Protein 6RJX (pdb70)

Sequence (157 aa):
LRDIKDIKNELIRERGHLFYSKEFNEAERLEEAMKQSFSKKKAIEGNEIALKVLERYKTIIRETREKKEKTNYLKENIEKYLNDAEANEAYIWIPLEIDEVNNLYFEATRKYKNYDLDNALDMYSKAFNRAQQAAKNAKEAKALKETDERMYKQLKA

Secondary structure (DSSP, 8-state):
-HHHHHHHHHHHHTTHHHHTHHHHHHHHHHHHHHHHHHHTT-HHHHHHHHHHHHHHHHHHHHHHHHHHHHHHHHHHHHHHHHHHHHTTTHHHH-HHHHHHHHHHHHHHHHHHHTT-HHHHHHHHHHHHHHHHHHHHHHHHHHHHHHHHHHHHHHTT-

B-factor: mean 38.35, std 15.54, range [20.81, 105.81]

Radius of gyration: 25.56 Å; Cα contacts (8 Å, |Δi|>4): 146; chains: 1; bounding box: 23×20×98 Å

Structure (mmCIF, N/CA/C/O backbone):
data_6RJX
#
_entry.id   6RJX
#
_cell.length_a   41.438
_cell.length_b   47.085
_cell.length_c   87.993
_cell.angle_alpha   90.000
_cell.angle_beta   90.000
_cell.angle_gamma   90.000
#
_symmetry.space_group_name_H-M   'P 21 21 21'
#
loop_
_atom_site.group_PDB
_atom_site.id
_atom_site.type_symbol
_atom_site.label_atom_id
_atom_site.label_alt_id
_atom_site.label_comp_id
_atom_site.label_asym_id
_atom_site.label_entity_id
_atom_site.label_seq_id
_atom_site.pdbx_PDB_ins_code
_atom_site.Cartn_x
_atom_site.Cartn_y
_atom_site.Cartn_z
_atom_site.occupancy
_atom_site.B_iso_or_equiv
_atom_site.auth_seq_id
_atom_site.auth_comp_id
_atom_site.auth_asym_id
_atom_site.auth_atom_id
_atom_site.pdbx_PDB_model_num
ATOM 1 N N . LEU A 1 24 ? 23.457 3.395 115.890 1.00 53.53 24 LEU A N 1
ATOM 2 C CA . LEU A 1 24 ? 22.749 2.066 115.997 1.00 55.31 24 LEU A CA 1
ATOM 3 C C . LEU A 1 24 ? 21.348 2.107 115.362 1.00 59.69 24 LEU A C 1
ATOM 4 O O . LEU A 1 24 ? 20.841 1.033 114.946 1.00 58.00 24 LEU A O 1
ATOM 9 N N . ARG A 1 25 ? 20.686 3.267 115.361 1.00 54.43 25 ARG A N 1
ATOM 10 C CA . ARG A 1 25 ? 19.423 3.454 114.607 1.00 52.46 25 ARG A CA 1
ATOM 11 C C . ARG A 1 25 ? 19.744 3.565 113.111 1.00 51.34 25 ARG A C 1
ATOM 12 O O . ARG A 1 25 ? 18.868 3.222 112.296 1.00 46.92 25 ARG A O 1
ATOM 20 N N . ASP A 1 26 ? 20.955 4.006 112.767 1.00 46.49 26 ASP A N 1
ATOM 21 C CA . ASP A 1 26 ? 21.430 4.057 111.362 1.00 46.38 26 ASP A CA 1
ATOM 22 C C . ASP A 1 26 ? 21.316 2.652 110.760 1.00 40.56 26 ASP A C 1
ATOM 23 O O . ASP A 1 26 ? 20.810 2.531 109.641 1.00 43.21 26 ASP A O 1
ATOM 28 N N . ILE A 1 27 ? 21.729 1.631 111.505 1.00 37.02 27 ILE A N 1
ATOM 29 C CA . ILE A 1 27 ? 21.771 0.220 111.034 1.00 35.44 27 ILE A CA 1
ATOM 30 C C . ILE A 1 27 ? 20.340 -0.256 110.785 1.00 32.98 27 ILE A C 1
ATOM 31 O O . ILE A 1 27 ? 20.073 -0.814 109.703 1.00 29.79 27 ILE A O 1
ATOM 36 N N . LYS A 1 28 ? 19.445 -0.028 111.738 1.00 32.27 28 LYS A N 1
ATOM 37 C CA . LYS A 1 28 ? 18.012 -0.352 111.542 1.00 34.69 28 LYS A CA 1
ATOM 38 C C . LYS A 1 28 ? 17.580 0.237 110.190 1.00 32.61 28 LYS A C 1
ATOM 39 O O . LYS A 1 28 ? 17.029 -0.512 109.374 1.00 27.63 28 LYS A O 1
ATOM 45 N N . ASP A 1 29 ? 17.882 1.520 109.958 1.00 32.16 29 ASP A N 1
ATOM 46 C CA . ASP A 1 29 ? 17.372 2.304 108.803 1.00 33.41 29 ASP A CA 1
ATOM 47 C C . ASP A 1 29 ? 17.991 1.767 107.505 1.00 32.71 29 ASP A C 1
ATOM 48 O O . ASP A 1 29 ? 17.252 1.592 106.528 1.00 30.93 29 ASP A O 1
ATOM 53 N N . ILE A 1 30 ? 19.300 1.516 107.501 1.00 31.32 30 ILE A N 1
ATOM 54 C CA . ILE A 1 30 ? 20.039 1.001 106.308 1.00 30.90 30 ILE A CA 1
ATOM 55 C C . ILE A 1 30 ? 19.560 -0.416 106.003 1.00 25.42 30 ILE A C 1
ATOM 56 O O . ILE A 1 30 ? 19.312 -0.695 104.842 1.00 26.53 30 ILE A O 1
ATOM 61 N N . LYS A 1 31 ? 19.426 -1.266 107.011 1.00 25.57 31 LYS A N 1
ATOM 62 C CA . LYS A 1 31 ? 19.029 -2.685 106.828 1.00 29.14 31 LYS A CA 1
ATOM 63 C C . LYS A 1 31 ? 17.611 -2.730 106.224 1.00 33.04 31 LYS A C 1
ATOM 64 O O . LYS A 1 31 ? 17.371 -3.572 105.326 1.00 30.22 31 LYS A O 1
ATOM 70 N N . ASN A 1 32 ? 16.701 -1.840 106.647 1.00 35.94 32 ASN A N 1
ATOM 71 C CA . ASN A 1 32 ? 15.287 -1.854 106.171 1.00 36.80 32 ASN A CA 1
ATOM 72 C C . ASN A 1 32 ? 15.223 -1.400 104.707 1.00 35.52 32 ASN A C 1
ATOM 73 O O . ASN A 1 32 ? 14.472 -1.987 103.917 1.00 34.37 32 ASN A O 1
ATOM 78 N N . GLU A 1 33 ? 15.985 -0.375 104.362 1.00 32.72 33 GLU A N 1
ATOM 79 C CA . GLU A 1 33 ? 16.086 0.115 102.969 1.00 35.65 33 GLU A CA 1
ATOM 80 C C . GLU A 1 33 ? 16.600 -1.035 102.073 1.00 32.67 33 GLU A C 1
ATOM 81 O O . GLU A 1 33 ? 16.001 -1.311 101.032 1.00 34.89 33 GLU A O 1
ATOM 87 N N . LEU A 1 34 ? 17.645 -1.726 102.514 1.00 34.11 34 LEU A N 1
ATOM 88 C CA . LEU A 1 34 ? 18.234 -2.923 101.856 1.00 30.33 34 LEU A CA 1
ATOM 89 C C . LEU A 1 34 ? 17.147 -3.970 101.616 1.00 27.19 34 LEU A C 1
ATOM 90 O O . LEU A 1 34 ? 17.056 -4.447 100.487 1.00 27.14 34 LEU A O 1
ATOM 95 N N . ILE A 1 35 ? 16.331 -4.285 102.621 1.00 28.08 35 ILE A N 1
ATOM 96 C CA . ILE A 1 35 ? 15.199 -5.251 102.479 1.00 29.32 35 ILE A CA 1
ATOM 97 C C . ILE A 1 35 ? 14.256 -4.761 101.361 1.00 29.21 35 ILE A C 1
ATOM 98 O O . ILE A 1 35 ? 13.925 -5.591 100.479 1.00 24.95 35 ILE A O 1
ATOM 103 N N . ARG A 1 36 ? 13.855 -3.480 101.381 1.00 28.13 36 ARG A N 1
ATOM 104 C CA . ARG A 1 36 ? 12.901 -2.869 100.410 1.00 33.48 36 ARG A CA 1
ATOM 105 C C . ARG A 1 36 ? 13.439 -3.039 98.975 1.00 33.82 36 ARG A C 1
ATOM 106 O O . ARG A 1 36 ? 12.639 -3.248 98.060 1.00 30.41 36 ARG A O 1
ATOM 114 N N . GLU A 1 37 ? 14.757 -2.958 98.786 1.00 34.00 37 GLU A N 1
ATOM 115 C CA . GLU A 1 37 ? 15.401 -3.070 97.454 1.00 34.06 37 GLU A CA 1
ATOM 116 C C . GLU A 1 37 ? 15.707 -4.541 97.135 1.00 33.73 37 GLU A C 1
ATOM 117 O O . GLU A 1 37 ? 16.271 -4.796 96.052 1.00 33.80 37 GLU A O 1
ATOM 123 N N . ARG A 1 38 ? 15.358 -5.463 98.035 1.00 33.57 38 ARG A N 1
ATOM 124 C CA . ARG A 1 38 ? 15.519 -6.934 97.891 1.00 35.63 38 ARG A CA 1
ATOM 125 C C . ARG A 1 38 ? 17.013 -7.286 97.860 1.00 33.90 38 ARG A C 1
ATOM 126 O O . ARG A 1 38 ? 17.362 -8.411 97.397 1.00 36.49 38 ARG A O 1
ATOM 134 N N . GLY A 1 39 ? 17.857 -6.404 98.405 1.00 27.96 39 GLY A N 1
ATOM 135 C CA . GLY A 1 39 ? 19.313 -6.595 98.458 1.00 27.14 39 GLY A CA 1
ATOM 136 C C . GLY A 1 39 ? 19.661 -7.953 99.040 1.00 26.17 39 GLY A C 1
ATOM 137 O O . GLY A 1 39 ? 20.681 -8.539 98.640 1.00 26.42 39 GLY A O 1
ATOM 138 N N . HIS A 1 40 ? 18.841 -8.434 99.964 1.00 25.34 40 HIS A N 1
ATOM 139 C CA . HIS A 1 40 ? 19.095 -9.658 100.763 1.00 27.05 40 HIS A CA 1
ATOM 140 C C . HIS A 1 40 ? 18.894 -10.905 99.910 1.00 27.57 40 HIS A C 1
ATOM 141 O O . HIS A 1 40 ? 19.339 -11.981 100.348 1.00 30.31 40 HIS A O 1
ATOM 148 N N . LEU A 1 41 ? 18.218 -10.764 98.766 1.00 27.82 41 LEU A N 1
ATOM 149 C CA . LEU A 1 41 ? 17.881 -11.881 97.848 1.00 26.98 41 LEU A CA 1
ATOM 150 C C . LEU A 1 41 ? 18.885 -11.876 96.692 1.00 27.76 41 LEU A C 1
ATOM 151 O O . LEU A 1 41 ? 19.294 -12.958 96.289 1.00 28.02 41 LEU A O 1
ATOM 156 N N . PHE A 1 42 ? 19.278 -10.695 96.198 1.00 29.71 42 PHE A N 1
ATOM 157 C CA . PHE A 1 42 ? 20.337 -10.513 95.167 1.00 28.60 42 PHE A CA 1
ATOM 158 C C . PHE A 1 42 ? 21.717 -10.882 95.736 1.00 27.99 42 PHE A C 1
ATOM 159 O O . PHE A 1 42 ? 22.560 -11.359 94.973 1.00 28.20 42 PHE A O 1
ATOM 167 N N . TYR A 1 43 ? 21.943 -10.655 97.030 1.00 30.00 43 TYR A N 1
ATOM 168 C CA . TYR A 1 43 ? 23.244 -10.811 97.733 1.00 30.38 43 TYR A CA 1
ATOM 169 C C . TYR A 1 43 ? 23.058 -11.627 99.014 1.00 28.89 43 TYR A C 1
ATOM 170 O O . TYR A 1 43 ? 23.346 -11.124 100.119 1.00 27.22 43 TYR A O 1
ATOM 179 N N . SER A 1 44 ? 22.595 -12.866 98.876 1.00 27.92 44 SER A N 1
ATOM 180 C CA . SER A 1 44 ? 22.116 -13.680 100.022 1.00 27.76 44 SER A CA 1
ATOM 181 C C . SER A 1 44 ? 23.300 -14.082 100.908 1.00 24.59 44 SER A C 1
ATOM 182 O O . SER A 1 44 ? 23.207 -13.991 102.148 1.00 22.19 44 SER A O 1
ATOM 185 N N . LYS A 1 45 ? 24.402 -14.484 100.297 1.00 24.93 45 LYS A N 1
ATOM 186 C CA . LYS A 1 45 ? 25.619 -14.893 101.035 1.00 23.64 45 LYS A CA 1
ATOM 187 C C . LYS A 1 45 ? 26.131 -13.713 101.861 1.00 20.81 45 LYS A C 1
ATOM 188 O O . LYS A 1 45 ? 26.382 -13.902 103.039 1.00 25.07 45 LYS A O 1
ATOM 194 N N . GLU A 1 46 ? 26.264 -12.532 101.278 1.00 20.82 46 GLU A N 1
ATOM 195 C CA . GLU A 1 46 ? 26.876 -11.357 101.951 1.00 21.84 46 GLU A CA 1
ATOM 196 C C . GLU A 1 46 ? 25.903 -10.809 102.993 1.00 22.65 46 GLU A C 1
ATOM 197 O O . GLU A 1 46 ? 26.370 -10.351 104.051 1.00 21.98 46 GLU A O 1
ATOM 203 N N . PHE A 1 47 ? 24.593 -10.889 102.735 1.00 23.45 47 PHE A N 1
ATOM 204 C CA . PHE A 1 47 ? 23.564 -10.454 103.709 1.00 23.62 47 PHE A CA 1
ATOM 205 C C . PHE A 1 47 ? 23.618 -11.340 104.955 1.00 23.15 47 PHE A C 1
ATOM 206 O O . PHE A 1 47 ? 23.588 -10.803 106.089 1.00 24.25 47 PHE A O 1
ATOM 214 N N . ASN A 1 48 ? 23.693 -12.662 104.765 1.00 24.02 48 ASN A N 1
ATOM 215 C CA . ASN A 1 48 ? 23.866 -13.649 105.861 1.00 21.86 48 ASN A CA 1
ATOM 216 C C . ASN A 1 48 ? 25.127 -13.297 106.667 1.00 21.53 48 ASN A C 1
ATOM 217 O O . ASN A 1 48 ? 25.050 -13.196 107.902 1.00 22.74 48 ASN A O 1
ATOM 222 N N . GLU A 1 49 ? 26.259 -13.083 106.001 1.00 21.88 49 GLU A N 1
ATOM 223 C CA . GLU A 1 49 ? 27.522 -12.683 106.694 1.00 22.91 49 GLU A CA 1
ATOM 224 C C . GLU A 1 49 ? 27.300 -11.407 107.525 1.00 25.12 49 GLU A C 1
ATOM 225 O O . GLU A 1 49 ? 27.780 -11.349 108.708 1.00 22.54 49 GLU A O 1
ATOM 231 N N . ALA A 1 50 ? 26.627 -10.398 106.960 1.00 23.91 50 ALA A N 1
ATOM 232 C CA . ALA A 1 50 ? 26.443 -9.110 107.671 1.00 23.97 50 ALA A CA 1
ATOM 233 C C . ALA A 1 50 ? 25.493 -9.323 108.863 1.00 24.37 50 ALA A C 1
ATOM 234 O O . ALA A 1 50 ? 25.760 -8.710 109.925 1.00 22.99 50 ALA A O 1
ATOM 236 N N . GLU A 1 51 ? 24.503 -10.226 108.768 1.00 25.55 51 GLU A N 1
ATOM 237 C CA . GLU A 1 51 ? 23.586 -10.530 109.920 1.00 27.27 51 GLU A CA 1
ATOM 238 C C . GLU A 1 51 ? 24.354 -11.194 111.077 1.00 27.19 51 GLU A C 1
ATOM 239 O O . GLU A 1 51 ? 24.040 -10.844 112.247 1.00 25.28 51 GLU A O 1
ATOM 245 N N . ARG A 1 52 ? 25.303 -12.098 110.775 1.00 27.47 52 ARG A N 1
ATOM 246 C CA . ARG A 1 52 ? 26.152 -12.808 111.774 1.00 28.97 52 ARG A CA 1
ATOM 247 C C . ARG A 1 52 ? 27.012 -11.760 112.496 1.00 27.16 52 ARG A C 1
ATOM 248 O O . ARG A 1 52 ? 27.074 -11.761 113.745 1.00 24.47 52 ARG A O 1
ATOM 256 N N . LEU A 1 53 ? 27.594 -10.836 111.739 1.00 25.71 53 LEU A N 1
ATOM 257 C CA . LEU A 1 53 ? 28.371 -9.712 112.308 1.00 27.73 53 LEU A CA 1
ATOM 258 C C . LEU A 1 53 ? 27.451 -8.824 113.168 1.00 28.13 53 LEU A C 1
ATOM 259 O O . LEU A 1 53 ? 27.912 -8.373 114.225 1.00 25.40 53 LEU A O 1
ATOM 264 N N . GLU A 1 54 ? 26.194 -8.601 112.765 1.00 28.67 54 GLU A N 1
ATOM 265 C CA . GLU A 1 54 ? 25.216 -7.801 113.560 1.00 28.05 54 GLU A CA 1
ATOM 266 C C . GLU A 1 54 ? 24.964 -8.517 114.892 1.00 27.34 54 GLU A C 1
ATOM 267 O O . GLU A 1 54 ? 24.962 -7.848 115.928 1.00 25.14 54 GLU A O 1
ATOM 273 N N . GLU A 1 55 ? 24.791 -9.845 114.855 1.00 30.97 55 GLU A N 1
ATOM 274 C CA . GLU A 1 55 ? 24.589 -10.701 116.054 1.00 30.42 55 GLU A CA 1
ATOM 275 C C . GLU A 1 55 ? 25.769 -10.518 117.017 1.00 30.53 55 GLU A C 1
ATOM 276 O O . GLU A 1 55 ? 25.503 -10.199 118.194 1.00 32.96 55 GLU A O 1
ATOM 282 N N . ALA A 1 56 ? 27.018 -10.678 116.546 1.00 27.93 56 ALA A N 1
ATOM 283 C CA . ALA A 1 56 ? 28.247 -10.472 117.352 1.00 26.55 56 ALA A CA 1
ATOM 284 C C . ALA A 1 56 ? 28.211 -9.087 118.010 1.00 25.00 56 ALA A C 1
ATOM 285 O O . ALA A 1 56 ? 28.397 -9.023 119.230 1.00 27.79 56 ALA A O 1
ATOM 287 N N . MET A 1 57 ? 27.891 -8.041 117.253 1.00 23.20 57 MET A N 1
ATOM 288 C CA . MET A 1 57 ? 27.768 -6.646 117.752 1.00 26.61 57 MET A CA 1
ATOM 289 C C . MET A 1 57 ? 26.812 -6.588 118.948 1.00 28.03 57 MET A C 1
ATOM 290 O O . MET A 1 57 ? 27.190 -5.958 119.959 1.00 26.05 57 MET A O 1
ATOM 295 N N . LYS A 1 58 ? 25.618 -7.186 118.813 1.00 28.97 58 LYS A N 1
ATOM 296 C CA . LYS A 1 58 ? 24.588 -7.218 119.878 1.00 33.25 58 LYS A CA 1
ATOM 297 C C . LYS A 1 58 ? 25.185 -7.880 121.123 1.00 34.73 58 LYS A C 1
ATOM 298 O O . LYS A 1 58 ? 25.063 -7.294 122.203 1.00 32.50 58 LYS A O 1
ATOM 304 N N . GLN A 1 59 ? 25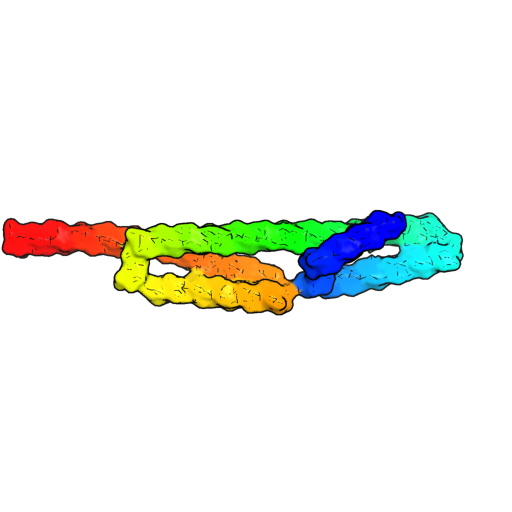.806 -9.051 120.962 1.00 36.08 59 GLN A N 1
ATOM 305 C CA . GLN A 1 59 ? 26.422 -9.810 122.078 1.00 36.80 59 GLN A CA 1
ATOM 306 C C . GLN A 1 59 ? 27.431 -8.903 122.799 1.00 35.20 59 GLN A C 1
ATOM 307 O O . GLN A 1 59 ? 27.420 -8.900 124.026 1.00 33.45 59 GLN A O 1
ATOM 313 N N . SER A 1 60 ? 28.264 -8.149 122.083 1.00 31.20 60 SER A N 1
ATOM 314 C CA . SER A 1 60 ? 29.254 -7.247 122.723 1.00 31.79 60 SER A CA 1
ATOM 315 C C . SER A 1 60 ? 28.509 -6.274 123.634 1.00 31.81 60 SER A C 1
ATOM 316 O O . SER A 1 60 ? 28.852 -6.232 124.819 1.00 36.11 60 SER A O 1
ATOM 319 N N . PHE A 1 61 ? 27.517 -5.552 123.112 1.00 31.91 61 PHE A N 1
ATOM 320 C CA . PHE A 1 61 ? 26.671 -4.608 123.898 1.00 37.37 61 PHE A CA 1
ATOM 321 C C . PHE A 1 61 ? 26.026 -5.325 125.108 1.00 40.56 61 PHE A C 1
ATOM 322 O O . PHE A 1 61 ? 26.109 -4.777 126.234 1.00 40.71 61 PHE A O 1
ATOM 330 N N . SER A 1 62 ? 25.456 -6.525 124.922 1.00 43.15 62 SER A N 1
ATOM 331 C CA . SER A 1 62 ? 24.910 -7.382 126.016 1.00 44.71 62 SER A CA 1
ATOM 332 C C . SER A 1 62 ? 25.948 -7.538 127.128 1.00 41.92 62 SER A C 1
ATOM 333 O O . SER A 1 62 ? 25.612 -7.310 128.291 1.00 46.01 62 SER A O 1
ATOM 336 N N . LYS A 1 63 ? 27.177 -7.879 126.759 1.00 42.54 63 LYS A N 1
ATOM 337 C CA . LYS A 1 63 ? 28.288 -8.121 127.703 1.00 45.06 63 LYS A CA 1
ATOM 338 C C . LYS A 1 63 ? 28.907 -6.785 128.114 1.00 46.89 63 LYS A C 1
ATOM 339 O O . LYS A 1 63 ? 29.928 -6.814 128.815 1.00 47.10 63 LYS A O 1
ATOM 345 N N . LYS A 1 64 ? 28.305 -5.658 127.717 1.00 51.04 64 LYS A N 1
ATOM 346 C CA . LYS A 1 64 ? 28.704 -4.303 128.186 1.00 53.22 64 LYS A CA 1
ATOM 347 C C . LYS A 1 64 ? 30.146 -4.018 127.739 1.00 48.86 64 LYS A C 1
ATOM 348 O O . LYS A 1 64 ? 30.937 -3.468 128.535 1.00 44.37 64 LYS A O 1
ATOM 354 N N . LYS A 1 65 ? 30.476 -4.383 126.495 1.00 49.50 65 LYS A N 1
ATOM 355 C CA . LYS A 1 65 ? 31.745 -4.009 125.811 1.00 42.16 65 LYS A CA 1
ATOM 356 C C . LYS A 1 65 ? 31.400 -3.033 124.680 1.00 38.87 65 LYS A C 1
ATOM 357 O O . LYS A 1 65 ? 31.361 -3.451 123.506 1.00 34.96 65 LYS A O 1
ATOM 363 N N . ALA A 1 66 ? 31.126 -1.778 125.044 1.00 35.72 66 ALA A N 1
ATOM 364 C CA . ALA A 1 66 ? 30.554 -0.743 124.151 1.00 37.55 66 ALA A CA 1
ATOM 365 C C . ALA A 1 66 ? 31.599 -0.254 123.130 1.00 35.41 66 ALA A C 1
ATOM 366 O O . ALA A 1 66 ? 31.206 0.128 122.023 1.00 33.25 66 ALA A O 1
ATOM 368 N N . ILE A 1 67 ? 32.887 -0.304 123.459 1.00 35.07 67 ILE A N 1
ATOM 369 C CA . ILE A 1 67 ? 34.003 0.017 122.516 1.00 34.69 67 ILE A CA 1
ATOM 370 C C . ILE A 1 67 ? 34.032 -1.052 121.422 1.00 32.88 67 ILE A C 1
ATOM 371 O O . ILE A 1 67 ? 34.033 -0.681 120.225 1.00 33.10 67 ILE A O 1
ATOM 376 N N . GLU A 1 68 ? 34.065 -2.323 121.821 1.00 32.67 68 GLU A N 1
ATOM 377 C CA . GLU A 1 68 ? 34.051 -3.477 120.891 1.00 36.92 68 GLU A CA 1
ATOM 378 C C . GLU A 1 68 ? 32.767 -3.454 120.043 1.00 35.29 68 GLU A C 1
ATOM 379 O O . GLU A 1 68 ? 32.862 -3.566 118.793 1.00 34.88 68 GLU A O 1
ATOM 385 N N . GLY A 1 69 ? 31.607 -3.292 120.683 1.00 32.07 69 GLY A N 1
ATOM 386 C CA . GLY A 1 69 ? 30.309 -3.193 119.989 1.00 28.87 69 GLY A CA 1
ATOM 387 C C . GLY A 1 69 ? 30.342 -2.124 118.906 1.00 29.39 69 GLY A C 1
ATOM 388 O O . GLY A 1 69 ? 29.938 -2.431 117.770 1.00 25.64 69 GLY A O 1
ATOM 389 N N . ASN A 1 70 ? 30.806 -0.913 119.251 1.00 30.03 70 ASN A N 1
ATOM 390 C CA . ASN A 1 70 ? 30.841 0.282 118.367 1.00 30.36 70 ASN A CA 1
ATOM 391 C C . ASN A 1 70 ? 31.789 -0.008 117.197 1.00 28.05 70 ASN A C 1
ATOM 392 O O . ASN A 1 70 ? 31.443 0.335 116.062 1.00 27.47 70 ASN A O 1
ATOM 397 N N . GLU A 1 71 ? 32.946 -0.606 117.472 1.00 26.72 71 GLU A N 1
ATOM 398 C CA . GLU A 1 71 ? 33.914 -1.051 116.439 1.00 25.96 71 GLU A CA 1
ATOM 399 C C . GLU A 1 71 ? 33.210 -1.995 115.453 1.00 26.85 71 GLU A C 1
ATOM 400 O O . GLU A 1 71 ? 33.433 -1.826 114.250 1.00 28.09 71 GLU A O 1
ATOM 406 N N . ILE A 1 72 ? 32.376 -2.930 115.925 1.00 24.34 72 ILE A N 1
ATOM 407 C CA . ILE A 1 72 ? 31.724 -3.930 115.036 1.00 25.72 72 ILE A CA 1
ATOM 408 C C . ILE A 1 72 ? 30.577 -3.249 114.258 1.00 25.13 72 ILE A C 1
ATOM 409 O O . ILE A 1 72 ? 30.436 -3.492 113.043 1.00 22.26 72 ILE A O 1
ATOM 414 N N . ALA A 1 73 ? 29.823 -2.367 114.907 1.00 27.61 73 ALA A N 1
ATOM 415 C CA . ALA A 1 73 ? 28.699 -1.606 114.308 1.00 30.10 73 ALA A CA 1
ATOM 416 C C . ALA A 1 73 ? 29.132 -0.823 113.057 1.00 27.38 73 ALA A C 1
ATOM 417 O O . ALA A 1 73 ? 28.338 -0.801 112.088 1.00 23.18 73 ALA A O 1
ATOM 419 N N . LEU A 1 74 ? 30.333 -0.230 113.039 1.00 26.74 74 LEU A N 1
ATOM 420 C CA . LEU A 1 74 ? 30.816 0.531 111.853 1.00 26.18 74 LEU A CA 1
ATOM 421 C C . LEU A 1 74 ? 31.020 -0.414 110.663 1.00 27.39 74 LEU A C 1
ATOM 422 O O . LEU A 1 74 ? 30.819 0.034 109.521 1.00 29.04 74 LEU A O 1
ATOM 427 N N . LYS A 1 75 ? 31.365 -1.682 110.895 1.00 26.57 75 LYS A N 1
ATOM 428 C CA . LYS A 1 75 ? 31.570 -2.645 109.784 1.00 28.60 75 LYS A CA 1
ATOM 429 C C . LYS A 1 75 ? 30.231 -3.241 109.357 1.00 26.98 75 LYS A C 1
ATOM 430 O O . LYS A 1 75 ? 30.027 -3.423 108.164 1.00 25.71 75 LYS A O 1
ATOM 436 N N . VAL A 1 76 ? 29.345 -3.528 110.304 1.00 27.43 76 VAL A N 1
ATOM 437 C CA . VAL A 1 76 ? 27.942 -3.898 109.990 1.00 26.68 76 VAL A CA 1
ATOM 438 C C . VAL A 1 76 ? 27.396 -2.809 109.056 1.00 27.39 76 VAL A C 1
ATOM 439 O O . VAL A 1 76 ? 26.907 -3.162 107.949 1.00 27.50 76 VAL A O 1
ATOM 443 N N . LEU A 1 77 ? 27.531 -1.531 109.430 1.00 26.77 77 LEU A N 1
ATOM 444 C CA . LEU A 1 77 ? 26.980 -0.408 108.627 1.00 26.58 77 LEU A CA 1
ATOM 445 C C . LEU A 1 77 ? 27.476 -0.535 107.186 1.00 26.32 77 LEU A C 1
ATOM 446 O O . LEU A 1 77 ? 26.630 -0.562 106.266 1.00 23.95 77 LEU A O 1
ATOM 451 N N . GLU A 1 78 ? 28.801 -0.594 107.032 1.00 25.93 78 GLU A N 1
ATOM 452 C CA . GLU A 1 78 ? 29.559 -0.585 105.759 1.00 27.15 78 GLU A CA 1
ATOM 453 C C . GLU A 1 78 ? 29.144 -1.800 104.920 1.00 26.53 78 GLU A C 1
ATOM 454 O O . GLU A 1 78 ? 28.981 -1.653 103.707 1.00 23.15 78 GLU A O 1
ATOM 460 N N . ARG A 1 79 ? 29.015 -2.977 105.524 1.00 25.55 79 ARG A N 1
ATOM 461 C CA . ARG A 1 79 ? 28.615 -4.188 104.761 1.00 25.54 79 ARG A CA 1
ATOM 462 C C . ARG A 1 79 ? 27.205 -3.999 104.181 1.00 25.38 79 ARG A C 1
ATOM 463 O O . ARG A 1 79 ? 27.026 -4.265 102.981 1.00 27.02 79 ARG A O 1
ATOM 471 N N . TYR A 1 80 ? 26.230 -3.541 104.975 1.00 24.14 80 TYR A N 1
ATOM 472 C CA . TYR A 1 80 ? 24.853 -3.304 104.466 1.00 23.11 80 TYR A CA 1
ATOM 473 C C . TYR A 1 80 ? 24.919 -2.250 103.348 1.00 23.60 80 TYR A C 1
ATOM 474 O O . TYR A 1 80 ? 24.200 -2.436 102.341 1.00 21.70 80 TYR A O 1
ATOM 483 N N . LYS A 1 81 ? 25.746 -1.200 103.493 1.00 22.77 81 LYS A N 1
ATOM 484 C CA . LYS A 1 81 ? 25.789 -0.059 102.539 1.00 24.12 81 LYS A CA 1
ATOM 485 C C . LYS A 1 81 ? 26.325 -0.570 101.213 1.00 22.31 81 LYS A C 1
ATOM 486 O O . LYS A 1 81 ? 25.913 -0.032 100.175 1.00 21.89 81 LYS A O 1
ATOM 492 N N . THR A 1 82 ? 27.224 -1.552 101.253 1.00 21.96 82 THR A N 1
ATOM 493 C CA . THR A 1 82 ? 27.805 -2.164 100.033 1.00 23.78 82 THR A CA 1
ATOM 494 C C . THR A 1 82 ? 26.713 -2.937 99.280 1.00 24.33 82 THR A C 1
ATOM 495 O O . THR A 1 82 ? 26.635 -2.770 98.065 1.00 23.87 82 THR A O 1
ATOM 499 N N . ILE A 1 83 ? 25.896 -3.748 99.950 1.00 25.43 83 ILE A N 1
ATOM 500 C CA . ILE A 1 83 ? 24.813 -4.507 99.247 1.00 28.38 83 ILE A CA 1
ATOM 501 C C . ILE A 1 83 ? 23.841 -3.509 98.602 1.00 27.69 83 ILE A C 1
ATOM 502 O O . ILE A 1 83 ? 23.440 -3.714 97.445 1.00 25.54 83 ILE A O 1
ATOM 507 N N . ILE A 1 84 ? 23.459 -2.464 99.328 1.00 30.93 84 ILE A N 1
ATOM 508 C CA . ILE A 1 84 ? 22.579 -1.385 98.785 1.00 32.86 84 ILE A CA 1
ATOM 509 C C . ILE A 1 84 ? 23.216 -0.815 97.513 1.00 33.95 84 ILE A C 1
ATOM 510 O O . ILE A 1 84 ? 22.545 -0.824 96.470 1.00 35.12 84 ILE A O 1
ATOM 515 N N . ARG A 1 85 ? 24.473 -0.373 97.573 1.00 33.95 85 ARG A N 1
ATOM 516 C CA . ARG A 1 85 ? 25.083 0.423 96.476 1.00 36.48 85 ARG A CA 1
ATOM 517 C C . ARG A 1 85 ? 25.222 -0.447 95.214 1.00 36.26 85 ARG A C 1
ATOM 518 O O . ARG A 1 85 ? 24.890 0.033 94.122 1.00 39.55 85 ARG A O 1
ATOM 526 N N . GLU A 1 86 ? 25.665 -1.690 95.370 1.00 35.31 86 GLU A N 1
ATOM 527 C CA . GLU A 1 86 ? 25.919 -2.669 94.284 1.00 33.86 86 GLU A CA 1
ATOM 528 C C . GLU A 1 86 ? 24.587 -3.079 93.635 1.00 32.69 86 GLU A C 1
ATOM 529 O O . GLU A 1 86 ? 24.491 -3.119 92.406 1.00 29.53 86 GLU A O 1
ATOM 535 N N . THR A 1 87 ? 23.576 -3.391 94.452 1.00 30.44 87 THR A N 1
ATOM 536 C CA . THR A 1 87 ? 22.181 -3.648 94.009 1.00 30.31 87 THR A CA 1
ATOM 537 C C . THR A 1 87 ? 21.710 -2.469 93.145 1.00 30.95 87 THR A C 1
ATOM 538 O O . THR A 1 87 ? 21.353 -2.705 91.989 1.00 32.15 87 THR A O 1
ATOM 542 N N . ARG A 1 88 ? 21.762 -1.240 93.659 1.00 33.20 88 ARG A N 1
ATOM 543 C CA . ARG A 1 88 ? 21.386 -0.009 92.904 1.00 36.27 88 ARG A CA 1
ATOM 544 C C . ARG A 1 88 ? 22.158 0.125 91.585 1.00 35.43 88 ARG A C 1
ATOM 545 O O . ARG A 1 88 ? 21.539 0.486 90.568 1.00 31.93 88 ARG A O 1
ATOM 553 N N . GLU A 1 89 ? 23.469 -0.109 91.599 1.00 33.73 89 GLU A N 1
ATOM 554 C CA . GLU A 1 89 ? 24.314 0.157 90.407 1.00 34.91 89 GLU A CA 1
ATOM 555 C C . GLU A 1 89 ? 23.947 -0.850 89.310 1.00 33.43 89 GLU A C 1
ATOM 556 O O . GLU A 1 89 ? 23.812 -0.412 88.155 1.00 29.90 89 GLU A O 1
ATOM 562 N N . LYS A 1 90 ? 23.764 -2.126 89.651 1.00 32.92 90 LYS A N 1
ATOM 563 C CA . LYS A 1 90 ? 23.401 -3.197 88.680 1.00 34.40 90 LYS A CA 1
ATOM 564 C C . LYS A 1 90 ? 21.986 -2.970 88.118 1.00 33.68 90 LYS A C 1
ATOM 565 O O . LYS A 1 90 ? 21.771 -3.199 86.903 1.00 31.88 90 LYS A O 1
ATOM 571 N N . LYS A 1 91 ? 21.059 -2.516 88.950 1.00 32.58 91 LYS A N 1
ATOM 572 C CA . LYS A 1 91 ? 19.693 -2.134 88.502 1.00 36.49 91 LYS A CA 1
ATOM 573 C C . LYS A 1 91 ? 19.787 -1.004 87.460 1.00 39.29 91 LYS A C 1
ATOM 574 O O . LYS A 1 91 ? 19.185 -1.157 86.377 1.00 45.32 91 LYS A O 1
ATOM 580 N N . GLU A 1 92 ? 20.499 0.085 87.745 1.00 37.21 92 GLU A N 1
ATOM 581 C CA . GLU A 1 92 ? 20.787 1.148 86.746 1.00 39.85 92 GLU A CA 1
ATOM 582 C C . GLU A 1 92 ? 21.220 0.519 85.408 1.00 36.27 92 GLU A C 1
ATOM 583 O O . GLU A 1 92 ? 20.656 0.875 84.359 1.00 32.92 92 GLU A O 1
ATOM 589 N N . LYS A 1 93 ? 22.224 -0.361 85.430 1.00 32.71 93 LYS A N 1
ATOM 590 C CA . LYS A 1 93 ? 22.843 -0.923 84.201 1.00 32.24 93 LYS A CA 1
ATOM 591 C C . LYS A 1 93 ? 21.820 -1.756 83.427 1.00 31.85 93 LYS A C 1
ATOM 592 O O . LYS A 1 93 ? 21.761 -1.626 82.192 1.00 33.97 93 LYS A O 1
ATOM 598 N N . THR A 1 94 ? 21.041 -2.559 84.139 1.00 30.37 94 THR A N 1
ATOM 599 C CA . THR A 1 94 ? 19.926 -3.389 83.608 1.00 31.78 94 THR A CA 1
ATOM 600 C C . THR A 1 94 ? 18.881 -2.501 82.911 1.00 30.24 94 THR A C 1
ATOM 601 O O . THR A 1 94 ? 18.529 -2.792 81.770 1.00 26.63 94 THR A O 1
ATOM 605 N N . ASN A 1 95 ? 18.415 -1.445 83.578 1.00 32.71 95 ASN A N 1
ATOM 606 C CA . ASN A 1 95 ? 17.525 -0.399 82.999 1.00 34.62 95 ASN A CA 1
ATOM 607 C C . ASN A 1 95 ? 18.126 0.148 81.701 1.00 30.84 95 ASN A C 1
ATOM 608 O O . ASN A 1 95 ? 17.392 0.178 80.699 1.00 31.24 95 ASN A O 1
ATOM 613 N N . TYR A 1 96 ? 19.405 0.542 81.710 1.00 30.49 96 TYR A N 1
ATOM 614 C CA . TYR A 1 96 ? 20.101 1.143 80.539 1.00 28.21 96 TYR A CA 1
ATOM 615 C C . TYR A 1 96 ? 20.077 0.123 79.398 1.00 25.61 96 TYR A C 1
ATOM 616 O O . TYR A 1 96 ? 19.698 0.467 78.266 1.00 24.73 96 TYR A O 1
ATOM 625 N N . LEU A 1 97 ? 20.466 -1.117 79.679 1.00 25.85 97 LEU A N 1
ATOM 626 C CA . LEU A 1 97 ? 20.540 -2.174 78.636 1.00 25.80 97 LEU A CA 1
ATOM 627 C C . LEU A 1 97 ? 19.150 -2.466 78.049 1.00 25.57 97 LEU A C 1
ATOM 628 O O . LEU A 1 97 ? 19.056 -2.621 76.811 1.00 28.98 97 LEU A O 1
ATOM 633 N N . LYS A 1 98 ? 18.101 -2.477 78.867 1.00 24.32 98 LYS A N 1
ATOM 634 C CA . LYS A 1 98 ? 16.742 -2.864 78.420 1.00 26.22 98 LYS A CA 1
ATOM 635 C C . LYS A 1 98 ? 16.165 -1.746 77.546 1.00 27.49 98 LYS A C 1
ATOM 636 O O . LYS A 1 98 ? 15.568 -2.073 76.500 1.00 26.51 98 LYS A O 1
ATOM 642 N N . GLU A 1 99 ? 16.338 -0.487 77.953 1.00 28.81 99 GLU A N 1
ATOM 643 C CA . GLU A 1 99 ? 15.819 0.695 77.217 1.00 31.35 99 GLU A CA 1
ATOM 644 C C . GLU A 1 99 ? 16.549 0.794 75.869 1.00 29.78 99 GLU A C 1
ATOM 645 O O . GLU A 1 99 ? 15.915 1.180 74.875 1.00 31.34 99 GLU A O 1
ATOM 651 N N . ASN A 1 100 ? 17.827 0.430 75.805 1.00 28.02 100 ASN A N 1
ATOM 652 C CA . ASN A 1 100 ? 18.645 0.649 74.585 1.00 27.68 100 ASN A CA 1
ATOM 653 C C . ASN A 1 100 ? 18.530 -0.572 73.646 1.00 27.18 100 ASN A C 1
ATOM 654 O O . ASN A 1 100 ? 18.555 -0.364 72.425 1.00 22.97 100 ASN A O 1
ATOM 659 N N . ILE A 1 101 ? 18.340 -1.795 74.160 1.00 26.85 101 ILE A N 1
ATOM 660 C CA . ILE A 1 101 ? 17.896 -2.953 73.324 1.00 25.34 101 ILE A CA 1
ATOM 661 C C . ILE A 1 101 ? 16.664 -2.510 72.523 1.00 26.94 101 ILE A C 1
ATOM 662 O O . ILE A 1 101 ? 16.716 -2.544 71.272 1.00 24.27 101 ILE A O 1
ATOM 667 N N . GLU A 1 102 ? 15.636 -2.039 73.228 1.00 28.93 102 GLU A N 1
ATOM 668 C CA . GLU A 1 102 ? 14.368 -1.534 72.646 1.00 32.19 102 GLU A CA 1
ATOM 669 C C . GLU A 1 102 ? 14.671 -0.504 71.551 1.00 31.97 102 GLU A C 1
ATOM 670 O O . GLU A 1 102 ? 14.085 -0.613 70.449 1.00 33.88 102 GLU A O 1
ATOM 676 N N . LYS A 1 103 ? 15.537 0.469 71.816 1.00 34.12 103 LYS A N 1
ATOM 677 C CA . LYS A 1 103 ? 15.777 1.582 70.860 1.00 36.97 103 LYS A CA 1
ATOM 678 C C . LYS A 1 103 ? 16.345 0.995 69.551 1.00 35.26 103 LYS A C 1
ATOM 679 O O . LYS A 1 103 ? 15.891 1.393 68.471 1.00 29.27 103 LYS A O 1
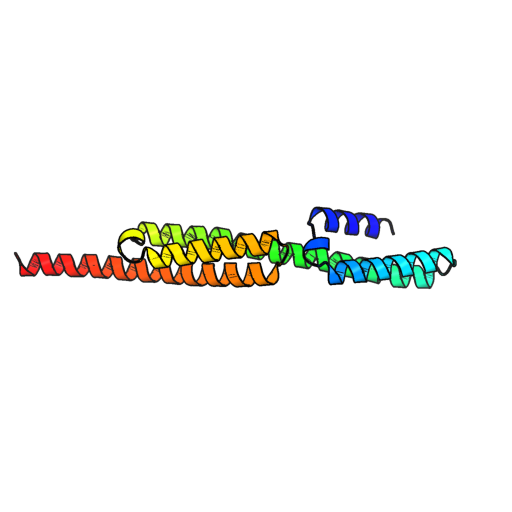ATOM 685 N N . TYR A 1 104 ? 17.279 0.045 69.642 1.00 33.45 104 TYR A N 1
ATOM 686 C CA . TYR A 1 104 ? 17.994 -0.524 68.470 1.00 33.96 104 TYR A CA 1
ATOM 687 C C . TYR A 1 104 ? 17.101 -1.527 67.725 1.00 30.74 104 TYR A C 1
ATOM 688 O O . TYR A 1 104 ? 17.210 -1.580 66.501 1.00 29.73 104 TYR A O 1
ATOM 697 N N . LEU A 1 105 ? 16.273 -2.318 68.412 1.00 30.48 105 LEU A N 1
ATOM 698 C CA . LEU A 1 105 ? 15.247 -3.161 67.731 1.00 29.35 105 LEU A CA 1
ATOM 699 C C . LEU A 1 105 ? 14.317 -2.257 66.908 1.00 28.91 105 LEU A C 1
ATOM 700 O O . LEU A 1 105 ? 14.125 -2.556 65.735 1.00 31.17 105 LEU A O 1
ATOM 705 N N . ASN A 1 106 ? 13.790 -1.180 67.496 1.00 29.83 106 ASN A N 1
ATOM 706 C CA . ASN A 1 106 ? 13.000 -0.138 66.789 1.00 32.17 106 ASN A CA 1
ATOM 707 C C . ASN A 1 106 ? 13.729 0.263 65.483 1.00 31.16 106 ASN A C 1
ATOM 708 O O . ASN A 1 106 ? 13.126 0.134 64.388 1.00 31.14 106 ASN A O 1
ATOM 713 N N . ASP A 1 107 ? 14.986 0.700 65.564 1.00 30.15 107 ASP A N 1
ATOM 714 C CA . ASP A 1 107 ? 15.791 1.161 64.395 1.00 30.23 107 ASP A CA 1
ATOM 715 C C . ASP A 1 107 ? 16.006 0.049 63.372 1.00 27.16 107 ASP A C 1
ATOM 716 O O . ASP A 1 107 ? 15.906 0.339 62.165 1.00 26.79 107 ASP A O 1
ATOM 721 N N . ALA A 1 108 ? 16.315 -1.161 63.838 1.00 24.30 108 ALA A N 1
ATOM 722 C CA . ALA A 1 108 ? 16.400 -2.375 63.008 1.00 24.54 108 ALA A CA 1
ATOM 723 C C . ALA A 1 108 ? 15.091 -2.570 62.228 1.00 25.99 108 ALA A C 1
ATOM 724 O O . ALA A 1 108 ? 15.171 -2.834 60.998 1.00 23.97 108 ALA A O 1
ATOM 726 N N . GLU A 1 109 ? 13.936 -2.416 62.894 1.00 30.40 109 GLU A N 1
ATOM 727 C CA . GLU A 1 109 ? 12.577 -2.682 62.315 1.00 33.76 109 GLU A CA 1
ATOM 728 C C . GLU A 1 109 ? 12.223 -1.607 61.276 1.00 32.39 109 GLU A C 1
ATOM 729 O O . GLU A 1 109 ? 11.654 -1.979 60.244 1.00 33.29 109 GLU A O 1
ATOM 735 N N . ALA A 1 110 ? 12.577 -0.336 61.511 1.00 32.29 110 ALA A N 1
ATOM 736 C CA . ALA A 1 110 ? 12.459 0.770 60.527 1.00 32.02 110 ALA A CA 1
ATOM 737 C C . ALA A 1 110 ? 13.310 0.465 59.289 1.00 32.23 110 ALA A C 1
ATOM 738 O O . ALA A 1 110 ? 13.066 1.079 58.266 1.00 34.81 110 ALA A O 1
ATOM 740 N N . ASN A 1 111 ? 14.260 -0.470 59.373 1.00 35.67 111 ASN A N 1
ATOM 741 C CA . ASN A 1 111 ? 15.141 -0.876 58.238 1.00 34.18 111 ASN A CA 1
ATOM 742 C C . ASN A 1 111 ? 14.807 -2.319 57.802 1.00 35.47 111 ASN A C 1
ATOM 743 O O . ASN A 1 111 ? 15.720 -3.031 57.339 1.00 37.38 111 ASN A O 1
ATOM 748 N N . GLU A 1 112 ? 13.540 -2.732 57.914 1.00 35.26 112 GLU A N 1
ATOM 749 C CA . GLU A 1 112 ? 12.979 -3.943 57.249 1.00 34.87 112 GLU A CA 1
ATOM 750 C C . GLU A 1 112 ? 13.557 -5.222 57.869 1.00 31.73 112 GLU A C 1
ATOM 751 O O . GLU A 1 112 ? 13.587 -6.273 57.182 1.00 32.57 112 GLU A O 1
ATOM 757 N N . ALA A 1 113 ? 13.945 -5.160 59.142 1.00 29.57 113 ALA A N 1
ATOM 758 C CA . ALA A 1 113 ? 14.578 -6.277 59.881 1.00 28.66 113 ALA A CA 1
ATOM 759 C C . ALA A 1 113 ? 13.706 -7.538 59.780 1.00 26.98 113 ALA A C 1
ATOM 760 O O . ALA A 1 113 ? 14.278 -8.662 59.737 1.00 26.90 113 ALA A O 1
ATOM 762 N N . TYR A 1 114 ? 12.382 -7.380 59.782 1.00 25.57 114 TYR A N 1
ATOM 763 C CA . TYR A 1 114 ? 11.434 -8.521 59.732 1.00 28.06 114 TYR A CA 1
ATOM 764 C C . TYR A 1 114 ? 11.381 -9.091 58.307 1.00 31.04 114 TYR A C 1
ATOM 765 O O . TYR A 1 114 ? 11.045 -10.297 58.194 1.00 34.64 114 TYR A O 1
ATOM 774 N N . ILE A 1 115 ? 11.810 -8.321 57.289 1.00 32.12 115 ILE A N 1
ATOM 775 C CA . ILE A 1 115 ? 11.993 -8.812 55.886 1.00 29.91 115 ILE A CA 1
ATOM 776 C C . ILE A 1 115 ? 13.310 -9.583 55.793 1.00 29.35 115 ILE A C 1
ATOM 777 O O . ILE A 1 115 ? 13.278 -10.684 55.249 1.00 28.35 115 ILE A O 1
ATOM 782 N N . TRP A 1 116 ? 14.432 -8.997 56.239 1.00 30.19 116 TRP A N 1
ATOM 783 C CA . TRP A 1 116 ? 15.799 -9.483 55.895 1.00 30.43 116 TRP A CA 1
ATOM 784 C C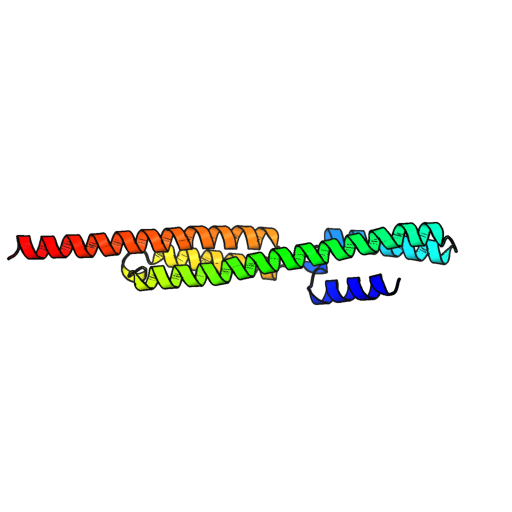 . TRP A 1 116 ? 16.357 -10.432 56.959 1.00 30.49 116 TRP A C 1
ATOM 785 O O . TRP A 1 116 ? 16.992 -11.411 56.558 1.00 32.39 116 TRP A O 1
ATOM 796 N N . ILE A 1 117 ? 16.134 -10.165 58.254 1.00 29.29 117 ILE A N 1
ATOM 797 C CA . ILE A 1 117 ? 16.833 -10.851 59.386 1.00 25.76 117 ILE A CA 1
ATOM 798 C C . ILE A 1 117 ? 15.860 -11.149 60.525 1.00 24.09 117 ILE A C 1
ATOM 799 O O . ILE A 1 117 ? 16.197 -10.945 61.686 1.00 23.58 117 ILE A O 1
ATOM 804 N N . PRO A 1 118 ? 14.665 -11.718 60.257 1.00 23.64 118 PRO A N 1
ATOM 805 C CA . PRO A 1 118 ? 13.694 -11.979 61.319 1.00 24.66 118 PRO A CA 1
ATOM 806 C C . PRO A 1 118 ? 14.240 -12.866 62.459 1.00 24.81 118 PRO A C 1
ATOM 807 O O . PRO A 1 118 ? 13.920 -12.595 63.616 1.00 22.13 118 PRO A O 1
ATOM 811 N N . LEU A 1 119 ? 15.101 -13.843 62.153 1.00 26.29 119 LEU A N 1
ATOM 812 C CA . LEU A 1 119 ? 15.675 -14.759 63.180 1.00 28.15 119 LEU A CA 1
ATOM 813 C C . LEU A 1 119 ? 16.749 -14.040 64.019 1.00 27.32 119 LEU A C 1
ATOM 814 O O . LEU A 1 119 ? 16.934 -14.413 65.190 1.00 24.35 119 LEU A O 1
ATOM 819 N N . GLU A 1 120 ? 17.412 -13.010 63.497 1.00 27.14 120 GLU A N 1
ATOM 820 C CA . GLU A 1 120 ? 18.283 -12.158 64.359 1.00 27.76 120 GLU A CA 1
ATOM 821 C C . GLU A 1 120 ? 17.408 -11.410 65.374 1.00 25.11 120 GLU A C 1
ATOM 822 O O . GLU A 1 120 ? 17.774 -11.409 66.552 1.00 22.41 120 GLU A O 1
ATOM 828 N N . ILE A 1 121 ? 16.243 -10.894 64.974 1.00 26.98 121 ILE A N 1
ATOM 829 C CA . ILE A 1 121 ? 15.355 -10.129 65.912 1.00 27.04 121 ILE A CA 1
ATOM 830 C C . ILE A 1 121 ? 14.832 -11.088 66.996 1.00 25.81 121 ILE A C 1
ATOM 831 O O . ILE A 1 121 ? 14.907 -10.737 68.168 1.00 23.63 121 ILE A O 1
ATOM 836 N N . ASP A 1 122 ? 14.366 -12.281 66.625 1.00 26.82 122 ASP A N 1
ATOM 837 C CA . ASP A 1 122 ? 13.939 -13.349 67.578 1.00 25.25 122 ASP A CA 1
ATOM 838 C C . ASP A 1 122 ? 15.045 -13.610 68.607 1.00 25.47 122 ASP A C 1
ATOM 839 O O . ASP A 1 122 ? 14.750 -13.628 69.809 1.00 23.61 122 ASP A O 1
ATOM 844 N N . GLU A 1 123 ? 16.290 -13.790 68.164 1.00 27.73 123 GLU A N 1
ATOM 845 C CA . GLU A 1 123 ? 17.414 -14.142 69.070 1.00 28.41 123 GLU A CA 1
ATOM 846 C C . GLU A 1 123 ? 17.640 -13.037 70.107 1.00 27.68 123 GLU A C 1
ATOM 847 O O . GLU A 1 123 ? 17.847 -13.387 71.284 1.00 27.47 123 GLU A O 1
ATOM 853 N N . VAL A 1 124 ? 17.632 -11.761 69.695 1.00 23.78 124 VAL A N 1
ATOM 854 C CA . VAL A 1 124 ? 17.611 -10.615 70.639 1.00 22.85 124 VAL A CA 1
ATOM 855 C C . VAL A 1 124 ? 16.461 -10.788 71.641 1.00 24.45 124 VAL A C 1
ATOM 856 O O . VAL A 1 124 ? 16.719 -10.735 72.869 1.00 27.74 124 VAL A O 1
ATOM 860 N N . ASN A 1 125 ? 15.226 -10.925 71.164 1.00 23.08 125 ASN A N 1
ATOM 861 C CA . ASN A 1 125 ? 14.045 -11.041 72.064 1.00 24.69 125 ASN A CA 1
ATOM 862 C C . ASN A 1 125 ? 14.210 -12.235 73.017 1.00 23.71 125 ASN A C 1
ATOM 863 O O . ASN A 1 125 ? 13.801 -12.112 74.193 1.00 22.26 125 ASN A O 1
ATOM 868 N N . ASN A 1 126 ? 14.771 -13.355 72.549 1.00 22.80 126 ASN A N 1
ATOM 869 C CA . ASN A 1 126 ? 14.875 -14.567 73.390 1.00 23.15 126 ASN A CA 1
ATOM 870 C C . ASN A 1 126 ? 15.957 -14.395 74.454 1.00 25.06 126 ASN A C 1
ATOM 871 O O . ASN A 1 126 ? 15.726 -14.800 75.605 1.00 25.80 126 ASN A O 1
ATOM 876 N N . LEU A 1 127 ? 17.090 -13.796 74.099 1.00 25.35 127 LEU A N 1
ATOM 877 C CA . LEU A 1 127 ? 18.140 -13.415 75.081 1.00 28.53 127 LEU A CA 1
ATOM 878 C C . LEU A 1 127 ? 17.575 -12.439 76.130 1.00 28.82 127 LEU A C 1
ATOM 879 O O . LEU A 1 127 ? 18.031 -12.510 77.277 1.00 29.67 127 LEU A O 1
ATOM 884 N N . TYR A 1 128 ? 16.655 -11.538 75.761 1.00 27.22 128 TYR A N 1
ATOM 885 C CA . TYR A 1 128 ? 16.069 -10.531 76.696 1.00 27.33 128 TYR A CA 1
ATOM 886 C C . TYR A 1 128 ? 15.093 -11.243 77.644 1.00 26.15 128 TYR A C 1
ATOM 887 O O . TYR A 1 128 ? 15.048 -10.932 78.858 1.00 23.23 128 TYR A O 1
ATOM 896 N N . PHE A 1 129 ? 14.349 -12.203 77.105 1.00 27.88 129 PHE A N 1
ATOM 897 C CA . PHE A 1 129 ? 13.441 -13.091 77.876 1.00 27.11 129 PHE A CA 1
ATOM 898 C C . PHE A 1 129 ? 14.269 -13.928 78.860 1.00 26.97 129 PHE A C 1
ATOM 899 O O . PHE A 1 129 ? 13.935 -13.983 80.054 1.00 27.31 129 PHE A O 1
ATOM 907 N N . GLU A 1 130 ? 15.328 -14.587 78.398 1.00 26.99 130 GLU A N 1
ATOM 908 C CA . GLU A 1 130 ? 16.136 -15.453 79.305 1.00 25.89 130 GLU A CA 1
ATOM 909 C C . GLU A 1 130 ? 16.846 -14.568 80.350 1.00 25.93 130 GLU A C 1
ATOM 910 O O . GLU A 1 130 ? 17.085 -15.053 81.471 1.00 29.05 130 GLU A O 1
ATOM 916 N N . ALA A 1 131 ? 17.180 -13.312 80.031 1.00 25.32 131 ALA A N 1
ATOM 917 C CA . ALA A 1 131 ? 17.847 -12.373 80.965 1.00 27.66 131 ALA A CA 1
ATOM 918 C C . ALA A 1 131 ? 16.878 -11.969 82.088 1.00 28.77 131 ALA A C 1
ATOM 919 O O . ALA A 1 131 ? 17.276 -11.946 83.275 1.00 27.39 131 ALA A O 1
ATOM 921 N N . THR A 1 132 ? 15.622 -11.703 81.738 1.00 30.60 132 THR A N 1
ATOM 922 C CA . THR A 1 132 ? 14.559 -11.327 82.702 1.00 30.32 132 THR A CA 1
ATOM 923 C C . THR A 1 132 ? 14.264 -12.491 83.656 1.00 31.17 132 THR A C 1
ATOM 924 O O . THR A 1 132 ? 14.080 -12.199 84.848 1.00 38.48 132 THR A O 1
ATOM 928 N N . ARG A 1 133 ? 14.246 -13.751 83.211 1.00 32.61 133 ARG A N 1
ATOM 929 C CA . ARG A 1 133 ? 14.019 -14.880 84.156 1.00 37.68 133 ARG A CA 1
ATOM 930 C C . ARG A 1 133 ? 15.148 -14.888 85.190 1.00 37.39 133 ARG A C 1
ATOM 931 O O . ARG A 1 133 ? 14.852 -15.050 86.388 1.00 32.90 133 ARG A O 1
ATOM 939 N N . LYS A 1 134 ? 16.403 -14.753 84.745 1.00 35.52 134 LYS A N 1
ATOM 940 C CA . LYS A 1 134 ? 17.571 -14.792 85.662 1.00 34.50 134 LYS A CA 1
ATOM 941 C C . LYS A 1 134 ? 17.404 -13.680 86.694 1.00 33.19 134 LYS A C 1
ATOM 942 O O . LYS A 1 134 ? 17.482 -13.978 87.901 1.00 30.62 134 LYS A O 1
ATOM 948 N N . TYR A 1 135 ? 17.101 -12.466 86.227 1.00 32.61 135 TYR A N 1
ATOM 949 C CA . TYR A 1 135 ? 16.832 -11.279 87.077 1.00 33.35 135 TYR A CA 1
ATOM 950 C C . TYR A 1 135 ? 15.747 -11.603 88.118 1.00 32.72 135 TYR A C 1
ATOM 951 O O . TYR A 1 135 ? 15.865 -11.212 89.285 1.00 30.75 135 TYR A O 1
ATOM 960 N N . LYS A 1 136 ? 14.729 -12.373 87.740 1.00 36.42 136 LYS A N 1
ATOM 961 C CA . LYS A 1 136 ? 13.574 -12.663 88.635 1.00 34.62 136 LYS A CA 1
ATOM 962 C C . LYS A 1 136 ? 13.902 -13.752 89.661 1.00 35.86 136 LYS A C 1
ATOM 963 O O . LYS A 1 136 ? 13.231 -13.768 90.697 1.00 38.51 136 LYS A O 1
ATOM 969 N N . ASN A 1 137 ? 14.906 -14.593 89.407 1.00 36.99 137 ASN A N 1
ATOM 970 C CA . ASN A 1 137 ? 15.459 -15.552 90.401 1.00 38.83 137 ASN A CA 1
ATOM 971 C C . ASN A 1 137 ? 16.640 -14.909 91.159 1.00 35.63 137 ASN A C 1
ATOM 972 O O . ASN A 1 137 ? 17.434 -15.655 91.745 1.00 37.48 137 ASN A O 1
ATOM 977 N N . TYR A 1 138 ? 16.788 -13.581 91.102 1.00 35.61 138 TYR A N 1
ATOM 978 C CA . TYR A 1 138 ? 17.700 -12.760 91.950 1.00 35.07 138 TYR A CA 1
ATOM 979 C C . TYR A 1 138 ? 19.169 -13.062 91.640 1.00 36.04 138 TYR A C 1
ATOM 980 O O . TYR A 1 138 ? 20.013 -12.781 92.515 1.00 36.18 138 TYR A O 1
ATOM 989 N N . ASP A 1 139 ? 19.442 -13.550 90.420 1.00 34.07 139 ASP A N 1
ATOM 990 C CA . ASP A 1 139 ? 20.785 -13.854 89.859 1.00 32.54 139 ASP A CA 1
ATOM 991 C C . ASP A 1 139 ? 21.232 -12.676 88.980 1.00 31.08 139 ASP A C 1
ATOM 992 O O . ASP A 1 139 ? 21.267 -12.815 87.752 1.00 31.68 139 ASP A O 1
ATOM 997 N N . LEU A 1 140 ? 21.563 -11.562 89.621 1.00 31.05 140 LEU A N 1
ATOM 998 C CA . LEU A 1 140 ? 21.828 -10.224 89.032 1.00 31.54 140 LEU A CA 1
ATOM 999 C C . LEU A 1 140 ? 22.965 -10.239 88.003 1.00 35.23 140 LEU A C 1
ATOM 1000 O O . LEU A 1 140 ? 22.792 -9.625 86.906 1.00 38.24 140 LEU A O 1
ATOM 1005 N N . ASP A 1 141 ? 24.095 -10.886 88.309 1.00 37.37 141 ASP A N 1
ATOM 1006 C CA . ASP A 1 141 ? 25.308 -10.809 87.448 1.00 37.32 141 ASP A CA 1
ATOM 1007 C C . ASP A 1 141 ? 25.061 -11.610 86.170 1.00 33.92 141 ASP A C 1
ATOM 1008 O O . ASP A 1 141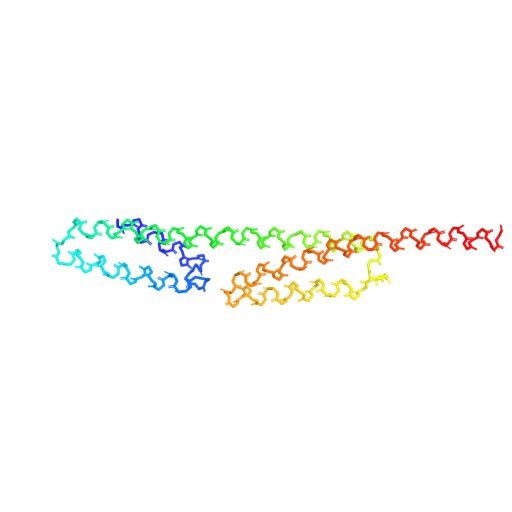 ? 25.495 -11.146 85.096 1.00 30.69 141 ASP A O 1
ATOM 1013 N N . ASN A 1 142 ? 24.392 -12.759 86.270 1.00 33.74 142 ASN A N 1
ATOM 1014 C CA . ASN A 1 142 ? 24.102 -13.589 85.071 1.00 37.17 142 ASN A CA 1
ATOM 1015 C C . ASN A 1 142 ? 23.006 -12.889 84.258 1.00 33.06 142 ASN A C 1
ATOM 1016 O O . ASN A 1 142 ? 23.139 -12.852 83.047 1.00 31.86 142 ASN A O 1
ATOM 1021 N N . ALA A 1 143 ? 21.988 -12.311 84.891 1.00 30.63 143 ALA A N 1
ATOM 1022 C CA . ALA A 1 143 ? 21.023 -11.453 84.168 1.00 33.35 143 ALA A CA 1
ATOM 1023 C C . ALA A 1 143 ? 21.782 -10.328 83.422 1.00 32.35 143 ALA A C 1
ATOM 1024 O O . ALA A 1 143 ? 21.541 -10.150 82.229 1.00 31.07 143 ALA A O 1
ATOM 1026 N N . LEU A 1 144 ? 22.711 -9.620 84.068 1.00 31.59 144 LEU A N 1
ATOM 1027 C CA . LEU A 1 144 ? 23.454 -8.505 83.418 1.00 32.76 144 LEU A CA 1
ATOM 1028 C C . LEU A 1 144 ? 24.250 -9.040 82.227 1.00 32.85 144 LEU A C 1
ATOM 1029 O O . LEU A 1 144 ? 24.388 -8.341 81.180 1.00 30.02 144 LEU A O 1
ATOM 1034 N N . ASP A 1 145 ? 24.782 -10.239 82.384 1.00 32.93 145 ASP A N 1
ATOM 1035 C CA . ASP A 1 145 ? 25.660 -10.843 81.363 1.00 35.81 145 ASP A CA 1
ATOM 1036 C C . ASP A 1 145 ? 24.840 -10.994 80.074 1.00 33.93 145 ASP A C 1
ATOM 1037 O O . ASP A 1 145 ? 25.309 -10.535 79.005 1.00 31.99 145 ASP A O 1
ATOM 1042 N N . MET A 1 146 ? 23.613 -11.502 80.209 1.00 29.67 146 MET A N 1
ATOM 1043 C CA . MET A 1 146 ? 22.730 -11.907 79.095 1.00 30.61 146 MET A CA 1
ATOM 1044 C C . MET A 1 146 ? 22.004 -10.696 78.490 1.00 26.83 146 MET A C 1
ATOM 1045 O O . MET A 1 146 ? 21.816 -10.682 77.276 1.00 25.11 146 MET A O 1
ATOM 1050 N N . TYR A 1 147 ? 21.578 -9.727 79.293 1.00 24.88 147 TYR A N 1
ATOM 1051 C CA . TYR A 1 147 ? 21.090 -8.416 78.791 1.00 25.86 147 TYR A CA 1
ATOM 1052 C C . TYR A 1 147 ? 22.176 -7.769 77.925 1.00 25.74 147 TYR A C 1
ATOM 1053 O O . TYR A 1 147 ? 21.833 -7.257 76.871 1.00 26.43 147 TYR A O 1
ATOM 1062 N N . SER A 1 148 ? 23.448 -7.812 78.339 1.00 28.55 148 SER A N 1
ATOM 1063 C CA . SER A 1 148 ? 24.603 -7.279 77.559 1.00 28.80 148 SER A CA 1
ATOM 1064 C C . SER A 1 148 ? 24.729 -8.020 76.224 1.00 29.13 148 SER A C 1
ATOM 1065 O O . SER A 1 148 ? 24.938 -7.364 75.183 1.00 26.87 148 SER A O 1
ATOM 1068 N N . LYS A 1 149 ? 24.696 -9.349 76.267 1.00 29.99 149 LYS A N 1
ATOM 1069 C CA . LYS A 1 149 ? 24.759 -10.197 75.049 1.00 33.29 149 LYS A CA 1
ATOM 1070 C C . LYS A 1 149 ? 23.576 -9.816 74.122 1.00 31.02 149 LYS A C 1
ATOM 1071 O O . LYS A 1 149 ? 23.825 -9.652 72.915 1.00 30.28 149 LYS A O 1
ATOM 1077 N N . ALA A 1 150 ? 22.362 -9.592 74.642 1.00 28.49 150 ALA A N 1
ATOM 1078 C CA . ALA A 1 150 ? 21.177 -9.146 73.851 1.00 30.42 150 ALA A CA 1
ATOM 1079 C C . ALA A 1 150 ? 21.388 -7.740 73.259 1.00 29.31 150 ALA A C 1
ATOM 1080 O O . ALA A 1 150 ? 20.974 -7.529 72.096 1.00 25.68 150 ALA A O 1
ATOM 1082 N N . PHE A 1 151 ? 22.003 -6.813 74.007 1.00 28.39 151 PHE A N 1
ATOM 1083 C CA . PHE A 1 151 ? 22.346 -5.438 73.535 1.00 30.14 151 PHE A CA 1
ATOM 1084 C C . PHE A 1 151 ? 23.356 -5.508 72.378 1.00 28.42 151 PHE A C 1
ATOM 1085 O O . PHE A 1 151 ? 23.196 -4.809 71.351 1.00 25.56 151 PHE A O 1
ATOM 1093 N N . ASN A 1 152 ? 24.352 -6.378 72.486 1.00 29.64 152 ASN A N 1
ATOM 1094 C CA . ASN A 1 152 ? 25.344 -6.557 71.392 1.00 32.45 152 ASN A CA 1
ATOM 1095 C C . ASN A 1 152 ? 24.623 -7.033 70.122 1.00 30.22 152 ASN A C 1
ATOM 1096 O O . ASN A 1 152 ? 24.855 -6.420 69.060 1.00 28.44 152 ASN A O 1
ATOM 1101 N N . ARG A 1 153 ? 23.789 -8.077 70.218 1.00 30.61 153 ARG A N 1
ATOM 1102 C CA . ARG A 1 153 ? 23.036 -8.644 69.062 1.00 31.49 153 ARG A CA 1
ATOM 1103 C C . ARG A 1 153 ? 21.998 -7.619 68.567 1.00 28.98 153 ARG A C 1
ATOM 1104 O O . ARG A 1 153 ? 21.771 -7.563 67.361 1.00 32.03 153 ARG A O 1
ATOM 1112 N N . ALA A 1 154 ? 21.454 -6.755 69.419 1.00 28.84 154 ALA A N 1
ATOM 1113 C CA . ALA A 1 154 ? 20.553 -5.652 68.991 1.00 28.35 154 ALA A CA 1
ATOM 1114 C C . ALA A 1 154 ? 21.311 -4.704 68.062 1.00 27.78 154 ALA A C 1
ATOM 1115 O O . ALA A 1 154 ? 20.821 -4.440 66.943 1.00 27.63 154 ALA A O 1
ATOM 1117 N N . GLN A 1 155 ? 22.469 -4.214 68.510 1.00 28.73 155 GLN A N 1
ATOM 1118 C CA . GLN A 1 155 ? 23.371 -3.344 67.695 1.00 28.17 155 GLN A CA 1
ATOM 1119 C C . GLN A 1 155 ? 23.729 -4.050 66.374 1.00 26.91 155 GLN A C 1
ATOM 1120 O O . GLN A 1 155 ? 23.648 -3.401 65.342 1.00 26.32 155 GLN A O 1
ATOM 1126 N N . GLN A 1 156 ? 24.076 -5.345 66.410 1.00 27.41 156 GLN A N 1
ATOM 1127 C CA . GLN A 1 156 ? 24.530 -6.122 65.222 1.00 29.66 156 GLN A CA 1
ATOM 1128 C C . GLN A 1 156 ? 23.351 -6.182 64.236 1.00 29.47 156 GLN A C 1
ATOM 1129 O O . GLN A 1 156 ? 23.545 -5.881 63.038 1.00 28.35 156 GLN A O 1
ATOM 1135 N N . ALA A 1 157 ? 22.151 -6.463 64.756 1.00 29.07 157 ALA A N 1
ATOM 1136 C CA . ALA A 1 157 ? 20.886 -6.558 63.996 1.00 28.16 157 ALA A CA 1
ATOM 1137 C C . ALA A 1 157 ? 20.571 -5.233 63.299 1.00 26.12 157 ALA A C 1
ATOM 1138 O O . ALA A 1 157 ? 20.271 -5.277 62.103 1.00 27.60 157 ALA A O 1
ATOM 1140 N N . ALA A 1 158 ? 20.592 -4.110 64.015 1.00 23.83 158 ALA A N 1
ATOM 1141 C CA . ALA A 1 158 ? 20.340 -2.771 63.433 1.00 23.73 158 ALA A CA 1
ATOM 1142 C C . ALA A 1 158 ? 21.260 -2.566 62.216 1.00 25.81 158 ALA A C 1
ATOM 1143 O O . ALA A 1 158 ? 20.756 -2.309 61.113 1.00 22.93 158 ALA A O 1
ATOM 1145 N N . LYS A 1 159 ? 22.567 -2.755 62.416 1.00 27.96 159 LYS A N 1
ATOM 1146 C CA . LYS A 1 159 ? 23.623 -2.622 61.382 1.00 30.74 159 LYS A CA 1
ATOM 1147 C C . LYS A 1 159 ? 23.329 -3.534 60.179 1.00 30.59 159 LYS A C 1
ATOM 1148 O O . LYS A 1 159 ? 23.327 -3.019 59.053 1.00 31.68 159 LYS A O 1
ATOM 1154 N N . ASN A 1 160 ? 23.120 -4.837 60.391 1.00 31.50 160 ASN A N 1
ATOM 1155 C CA . ASN A 1 160 ? 22.876 -5.818 59.304 1.00 28.88 160 ASN A CA 1
ATOM 1156 C C . ASN A 1 160 ? 21.631 -5.386 58.525 1.00 29.73 160 ASN A C 1
ATOM 1157 O O . ASN A 1 160 ? 21.630 -5.523 57.280 1.00 29.80 160 ASN A O 1
ATOM 1162 N N . ALA A 1 161 ? 20.588 -4.917 59.220 1.00 29.04 161 ALA A N 1
ATOM 1163 C CA . ALA A 1 161 ? 19.297 -4.548 58.590 1.00 30.57 161 ALA A CA 1
ATOM 1164 C C . ALA A 1 161 ? 19.500 -3.348 57.660 1.00 31.33 161 ALA A C 1
ATOM 1165 O O . ALA A 1 161 ? 18.938 -3.377 56.550 1.00 31.45 161 ALA A O 1
ATOM 1167 N N . LYS A 1 162 ? 20.235 -2.328 58.112 1.00 35.83 162 LYS A N 1
ATOM 1168 C CA . LYS A 1 162 ? 20.612 -1.140 57.296 1.00 39.57 162 LYS A CA 1
ATOM 1169 C C . LYS A 1 162 ? 21.306 -1.610 56.015 1.00 36.35 162 LYS A C 1
ATOM 1170 O O . LYS A 1 162 ? 20.824 -1.270 54.938 1.00 36.39 162 LYS A O 1
ATOM 1176 N N . GLU A 1 163 ? 22.368 -2.401 56.162 1.00 35.33 163 GLU A N 1
ATOM 1177 C CA . GLU A 1 163 ? 23.170 -2.989 55.057 1.00 41.38 163 GLU A CA 1
ATOM 1178 C C . GLU A 1 163 ? 22.286 -3.769 54.074 1.00 38.41 163 GLU A C 1
ATOM 1179 O O . GLU A 1 163 ? 22.435 -3.509 52.886 1.00 41.71 163 GLU A O 1
ATOM 1185 N N . ALA A 1 164 ? 21.432 -4.701 54.520 1.00 36.25 164 ALA A N 1
ATOM 1186 C CA . ALA A 1 164 ? 20.529 -5.477 53.628 1.00 35.64 164 ALA A CA 1
ATOM 1187 C C . ALA A 1 164 ? 19.570 -4.535 52.886 1.00 36.87 164 ALA A C 1
ATOM 1188 O O . ALA A 1 164 ? 19.362 -4.733 51.671 1.00 33.51 164 ALA A O 1
ATOM 1190 N N . LYS A 1 165 ? 19.017 -3.540 53.579 1.00 39.16 165 LYS A N 1
ATOM 1191 C CA . LYS A 1 165 ? 18.054 -2.569 52.984 1.00 43.79 165 LYS A CA 1
ATOM 1192 C C . LYS A 1 165 ? 18.730 -1.761 51.861 1.00 41.10 165 LYS A C 1
ATOM 1193 O O . LYS A 1 165 ? 18.162 -1.709 50.751 1.00 40.36 165 LYS A O 1
ATOM 1199 N N . ALA A 1 166 ? 19.877 -1.140 52.143 1.00 39.98 166 ALA A N 1
ATOM 1200 C CA . ALA A 1 166 ? 20.691 -0.374 51.170 1.00 40.43 166 ALA A CA 1
ATOM 1201 C C . ALA A 1 166 ? 20.994 -1.248 49.941 1.00 42.13 166 ALA A C 1
ATOM 1202 O O . ALA A 1 166 ? 20.757 -0.776 48.813 1.00 39.98 166 ALA A O 1
ATOM 1204 N N . LEU A 1 167 ? 21.495 -2.473 50.158 1.00 46.58 167 LEU A N 1
ATOM 1205 C CA . LEU A 1 167 ? 21.840 -3.450 49.087 1.00 51.65 167 LEU A CA 1
ATOM 1206 C C . LEU A 1 167 ? 20.605 -3.749 48.230 1.00 54.89 167 LEU A C 1
ATOM 1207 O O . LEU A 1 167 ? 20.711 -3.662 46.991 1.00 59.79 167 LEU A O 1
ATOM 1212 N N . LYS A 1 168 ? 19.486 -4.135 48.845 1.00 57.67 168 LYS A N 1
ATOM 1213 C CA . LYS A 1 168 ? 18.264 -4.459 48.067 1.00 56.17 168 LYS A CA 1
ATOM 1214 C C . LYS A 1 168 ? 17.927 -3.269 47.162 1.00 51.32 168 LYS A C 1
ATOM 1215 O O . LYS A 1 168 ? 17.930 -3.454 45.946 1.00 56.21 168 LYS A O 1
ATOM 1221 N N . GLU A 1 169 ? 17.673 -2.097 47.744 1.00 48.60 169 GLU A N 1
ATOM 1222 C CA . GLU A 1 169 ? 17.429 -0.816 47.024 1.00 49.41 169 GLU A CA 1
ATOM 1223 C C . GLU A 1 169 ? 18.311 -0.692 45.776 1.00 52.37 169 GLU A C 1
ATOM 1224 O O . GLU A 1 169 ? 17.773 -0.442 44.685 1.00 48.17 169 GLU A O 1
ATOM 1230 N N . THR A 1 170 ? 19.628 -0.809 45.965 1.00 59.28 170 THR A N 1
ATOM 1231 C CA . THR A 1 170 ? 20.6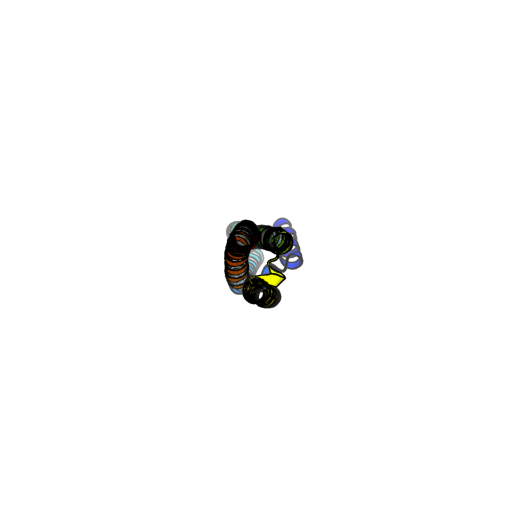81 -0.703 44.918 1.00 59.20 170 THR A CA 1
ATOM 1232 C C . THR A 1 170 ? 20.459 -1.770 43.838 1.00 56.16 170 THR A C 1
ATOM 1233 O O . THR A 1 170 ? 20.608 -1.447 42.656 1.00 59.91 170 THR A O 1
ATOM 1237 N N . ASP A 1 171 ? 20.120 -2.998 44.224 1.00 61.27 171 ASP A N 1
ATOM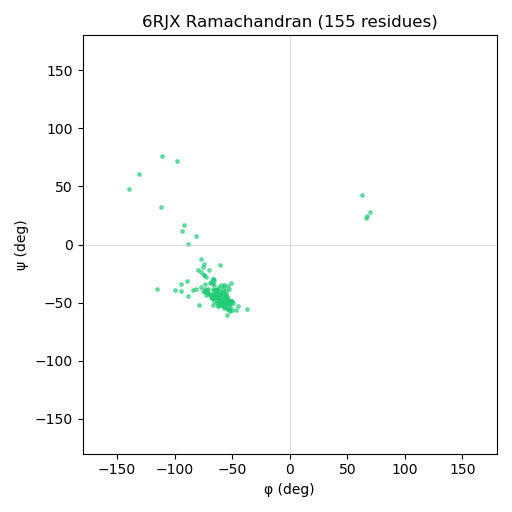 1238 C CA . ASP A 1 171 ? 20.019 -4.141 43.277 1.00 62.06 171 ASP A CA 1
ATOM 1239 C C . ASP A 1 171 ? 18.723 -4.071 42.471 1.00 61.96 171 ASP A C 1
ATOM 1240 O O . ASP A 1 171 ? 18.621 -4.835 41.499 1.00 65.53 171 ASP A O 1
ATOM 1245 N N . GLU A 1 172 ? 17.770 -3.222 42.865 1.00 64.77 172 GLU A N 1
ATOM 1246 C CA . GLU A 1 172 ? 16.489 -3.026 42.130 1.00 70.70 172 GLU A CA 1
ATOM 1247 C C . GLU A 1 172 ? 16.624 -1.846 41.166 1.00 67.10 172 GLU A C 1
ATOM 1248 O O . GLU A 1 172 ? 16.018 -1.910 40.085 1.00 62.62 172 GLU A O 1
ATOM 1254 N N . ARG A 1 173 ? 17.397 -0.822 41.540 1.00 72.06 173 ARG A N 1
ATOM 1255 C CA . ARG A 1 173 ? 17.679 0.356 40.675 1.00 74.05 173 ARG A CA 1
ATOM 1256 C C . ARG A 1 173 ? 18.594 -0.093 39.521 1.00 74.97 173 ARG A C 1
ATOM 1257 O O . ARG A 1 173 ? 18.572 0.577 38.457 1.00 69.96 173 ARG A O 1
ATOM 1265 N N . MET A 1 174 ? 19.327 -1.204 39.690 1.00 73.36 174 MET A N 1
ATOM 1266 C CA . MET A 1 174 ? 20.120 -1.842 38.602 1.00 76.05 174 MET A CA 1
ATOM 1267 C C . MET A 1 174 ? 19.240 -2.840 37.830 1.00 71.61 174 MET A C 1
ATOM 1268 O O . MET A 1 174 ? 19.311 -2.834 36.589 1.00 59.56 174 MET A O 1
ATOM 1273 N N . TYR A 1 175 ? 18.444 -3.671 38.508 1.00 75.87 175 TYR A N 1
ATOM 1274 C CA . TYR A 1 175 ? 17.513 -4.621 37.834 1.00 87.06 175 TYR A CA 1
ATOM 1275 C C . TYR A 1 175 ? 16.552 -3.849 36.916 1.00 88.00 175 TYR A C 1
ATOM 1276 O O . TYR A 1 175 ? 16.252 -4.349 35.808 1.00 91.12 175 TYR A O 1
ATOM 1285 N N . LYS A 1 176 ? 16.063 -2.690 37.374 1.00 85.14 176 LYS A N 1
ATOM 1286 C CA . LYS A 1 176 ? 15.176 -1.788 36.588 1.00 88.97 176 LYS A CA 1
ATOM 1287 C C . LYS A 1 176 ? 15.881 -1.361 35.293 1.00 88.85 176 LYS A C 1
ATOM 1288 O O . LYS A 1 176 ? 15.251 -1.465 34.220 1.00 86.18 176 LYS A O 1
ATOM 1294 N N . GLN A 1 177 ? 17.138 -0.913 35.402 1.00 86.80 177 GLN A N 1
ATOM 1295 C CA . GLN A 1 177 ? 17.920 -0.270 34.309 1.00 86.87 177 GLN A CA 1
ATOM 1296 C C . GLN A 1 177 ? 18.447 -1.320 33.315 1.00 84.36 177 GLN A C 1
ATOM 1297 O O . GLN A 1 177 ? 18.714 -0.917 32.166 1.00 86.18 177 GLN A O 1
ATOM 1303 N N . LEU A 1 178 ? 18.598 -2.591 33.730 1.00 80.22 178 LEU A N 1
ATOM 1304 C CA . LEU A 1 178 ? 18.979 -3.746 32.856 1.00 76.06 178 LEU A CA 1
ATOM 1305 C C . LEU A 1 178 ? 17.722 -4.466 32.342 1.00 77.74 178 LEU A C 1
ATOM 1306 O O . LEU A 1 178 ? 17.862 -5.582 31.800 1.00 76.52 178 LEU A O 1
ATOM 1311 N N . LYS A 1 179 ? 16.541 -3.866 32.523 1.00 83.90 179 LYS A N 1
ATOM 1312 C CA . LYS A 1 179 ? 15.264 -4.303 31.895 1.00 89.64 179 LYS A CA 1
ATOM 1313 C C . LYS A 1 179 ? 14.760 -3.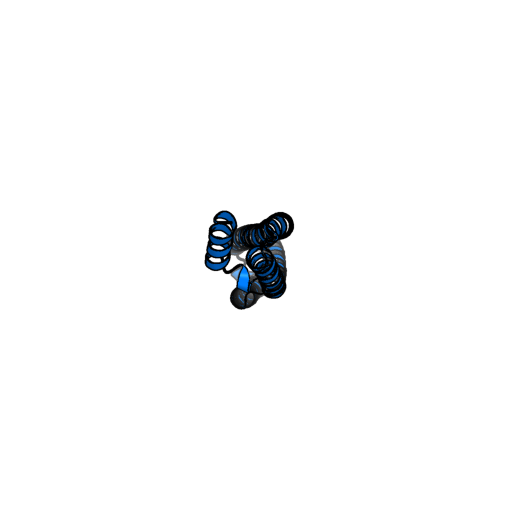209 30.942 1.00 86.63 179 LYS A C 1
ATOM 1314 O O . LYS A 1 179 ? 14.235 -3.568 29.869 1.00 84.48 179 LYS A O 1
ATOM 1320 N N . ALA A 1 180 ? 14.919 -1.934 31.324 1.00 87.57 180 ALA A N 1
ATOM 1321 C CA . ALA A 1 180 ? 14.531 -0.730 30.547 1.00 87.43 180 ALA A CA 1
ATOM 1322 C C . ALA A 1 180 ? 15.792 -0.013 30.045 1.00 87.95 180 ALA A C 1
ATOM 1323 O O . ALA A 1 180 ? 15.964 1.202 30.175 1.00 90.98 180 ALA A O 1
#

Nearest PDB structures (foldseek):
  6rjx-assembly1_A  TM=1.006E+00  e=1.125E-17  Borreliella burgdorferi B31

Organism: Borreliella burgdorferi (strain ATCC 35210 / DSM 4680 / CIP 102532 / B31) (NCBI:txid224326)

Foldseek 3Di:
DVLLVVLLVVCVVLVLCQLPVVLVVVLVVLLVVLVVCVVVVVPVVSVVSVVVSNVSSVVSVVVSVVLVVLLVVLVVLLVVLLVLLVVLVLCPPPVVLSVVLVVLLVVLVVCVVSSNSVVSSVSSVVSSVSSNVSSVVSNVVSVVVVVVVVVVVVVVD

Solvent-accessible surface area: 10817 Å² total; per-residue (Å²): 126,198,89,8,136,86,28,39,64,38,0,66,173,52,132,0,44,76,25,36,70,138,75,22,75,82,2,71,170,59,23,88,44,13,103,78,12,58,76,118,186,92,54,152,86,0,73,111,36,11,126,102,0,38,88,105,0,104,50,6,12,115,58,1,100,81,33,50,116,120,4,95,140,21,63,124,23,2,107,107,59,20,90,62,0,75,81,32,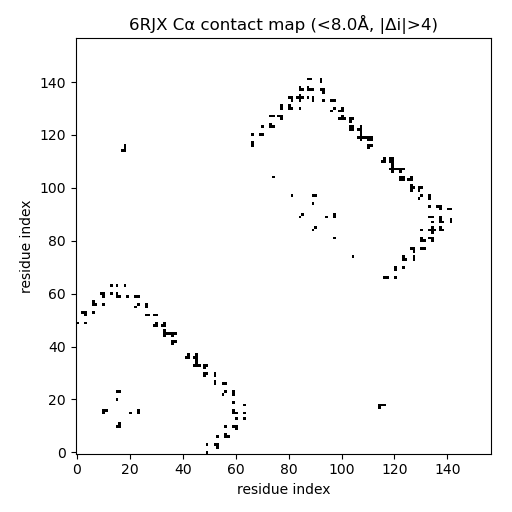64,0,126,116,84,23,56,145,48,0,80,57,0,65,67,11,71,116,56,0,30,119,70,52,142,113,72,55,8,87,74,0,23,97,47,1,51,100,0,35,87,72,0,74,77,0,7,110,38,0,120,98,24,56,60,107,85,102,76,68,74,194,100,131,147,126,148,155,119

GO terms:
  GO:0016020 membrane (C, IDA)

InterPro domains:
  IPR018392 LysM domain [PF01476] (327-375)
  IPR018392 LysM domain [PS51782] (325-374)
  IPR036779 LysM domain superfamily [G3DSA:3.10.350.10] (321-377)
  IPR052196 Bacterial Potassium Binding [PTHR34700] (322-375)